Protein AF-A0A7S0QNS7-F1 (afdb_monomer_lite)

Foldseek 3Di:
DQVVLCVVLVHDDDDDDDDDPLRLLVCLLPDPLVVDQAAEDEEAPSSVVSNLNSLCPHPVNVVSNVHHYAYQYDYPHHPVQCVVQVVVVHHNHNRSSSVVVSD

Radius of gyration: 13.32 Å; chains: 1; bounding box: 30×31×33 Å

Organism: NCBI:txid233186

Secondary structure (DSSP, 8-state):
-HHHHHHHTT---------STTHHHHHHHHS-TTS-S-EEEEE-HHHHHHHHHHHHTSTTHHHHTTS-EEEEE-SS--HHHHHHHHHTT--SSHHHHHHHH--

pL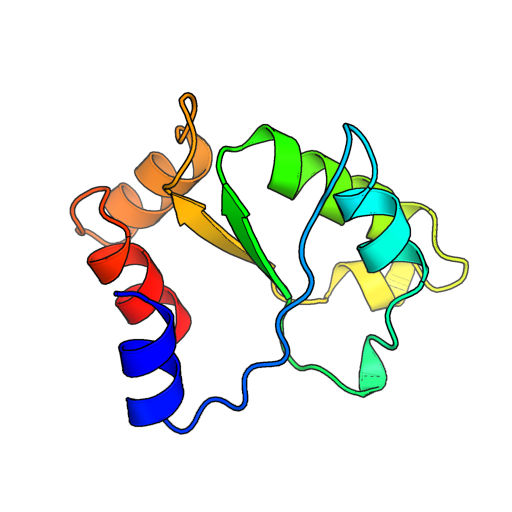DDT: mean 95.07, std 2.74, range [77.81, 98.31]

Sequence (103 aa):
DVEPVLRQAGVAVTREDTSRPGHAGELAAAADLASVSAIVTVSGDGTLVEVLNGILRRPDAAAARLMPLGIIPAGSGNGMSASLLSRAGEACSPLSAALSIVR

InterPro domains:
  IPR001206 Diacylglycerol kinase, catalytic domain [PF00781] (2-87)
  IPR001206 Diacylglycerol kinase, catalytic domain [PS50146] (1-103)
  IPR001206 Diacylglycerol kinase, catalytic domain [SM00046] (1-103)
  IPR016064 NAD kinase/diacylglycerol kinase-like domain superfamily [SSF111331] (2-98)
  IPR017438 Inorganic polyphosphate/ATP-NAD kinase, N-terminal [G3DSA:3.40.50.10330] (1-103)
  IPR050187 Lipid Phosphate Formation and Regulation [PTHR12358] (2-103)

Structure (mmCIF, N/CA/C/O backbone):
data_AF-A0A7S0QNS7-F1
#
_entry.id   AF-A0A7S0QNS7-F1
#
loop_
_atom_site.group_PDB
_atom_site.id
_atom_site.type_symbol
_atom_site.label_atom_id
_atom_site.label_alt_id
_atom_site.label_comp_id
_atom_site.label_asym_id
_atom_site.label_entity_id
_atom_site.label_seq_id
_atom_site.pdbx_PDB_ins_code
_atom_site.Cartn_x
_atom_site.Cartn_y
_atom_site.Cartn_z
_atom_site.occupancy
_atom_site.B_iso_or_equiv
_atom_site.auth_seq_id
_atom_site.auth_comp_id
_atom_site.auth_asym_id
_atom_site.auth_atom_id
_atom_site.pdbx_PDB_model_num
ATOM 1 N N . ASP A 1 1 ? -0.036 -4.233 -15.412 1.00 77.81 1 ASP A N 1
ATOM 2 C CA . ASP A 1 1 ? 0.955 -5.321 -15.233 1.00 77.81 1 ASP A CA 1
ATOM 3 C C . ASP A 1 1 ? 0.980 -5.923 -13.835 1.00 77.81 1 ASP A C 1
ATOM 5 O O . ASP A 1 1 ? 1.138 -7.127 -13.720 1.00 77.81 1 ASP A O 1
ATOM 9 N N . VAL A 1 2 ? 0.781 -5.138 -12.774 1.00 92.00 2 VAL A N 1
ATOM 10 C CA . VAL A 1 2 ? 0.857 -5.634 -11.385 1.00 92.00 2 VAL A CA 1
ATOM 11 C C . VAL A 1 2 ? -0.403 -6.380 -10.937 1.00 92.00 2 VAL A C 1
ATOM 13 O O . VAL A 1 2 ? -0.308 -7.466 -10.378 1.00 92.00 2 VAL A O 1
ATOM 16 N N . GLU A 1 3 ? -1.591 -5.831 -11.199 1.00 93.19 3 GLU A N 1
ATOM 17 C CA . GLU A 1 3 ? -2.854 -6.427 -10.736 1.00 93.19 3 GLU A CA 1
ATOM 18 C C . GLU A 1 3 ? -3.068 -7.886 -11.197 1.00 93.19 3 GLU A C 1
ATOM 20 O O . GLU A 1 3 ? -3.451 -8.704 -10.359 1.00 93.19 3 GLU A O 1
ATOM 25 N N . PRO A 1 4 ? -2.775 -8.272 -12.459 1.00 94.00 4 PRO A N 1
ATOM 26 C CA . PRO A 1 4 ? -2.857 -9.672 -12.874 1.00 94.00 4 PRO A CA 1
ATOM 27 C C . PRO A 1 4 ? -1.980 -10.614 -12.039 1.00 94.00 4 PRO A C 1
ATOM 29 O O . PRO A 1 4 ? -2.420 -11.714 -11.723 1.00 94.00 4 PRO A O 1
ATOM 32 N N . VAL A 1 5 ? -0.779 -10.178 -11.638 1.00 94.56 5 VAL A N 1
ATOM 33 C CA . VAL A 1 5 ? 0.149 -10.973 -10.812 1.00 94.56 5 VAL A CA 1
ATOM 34 C C . VAL A 1 5 ? -0.444 -11.225 -9.429 1.00 94.56 5 VAL A C 1
ATOM 36 O O . VAL A 1 5 ? -0.451 -12.361 -8.963 1.00 94.56 5 VAL A O 1
ATOM 39 N N . LEU A 1 6 ? -1.004 -10.185 -8.801 1.00 94.19 6 LEU A N 1
ATOM 40 C CA . LEU A 1 6 ? -1.664 -10.301 -7.497 1.00 94.19 6 LEU A CA 1
ATOM 41 C C . LEU A 1 6 ? -2.859 -11.261 -7.566 1.00 94.19 6 LEU A C 1
ATOM 43 O O . LEU A 1 6 ? -2.972 -12.181 -6.756 1.00 94.19 6 LEU A O 1
ATOM 47 N N . ARG A 1 7 ? -3.714 -11.102 -8.584 1.00 94.38 7 ARG A N 1
ATOM 48 C CA . ARG A 1 7 ? -4.879 -11.974 -8.784 1.00 94.38 7 ARG A CA 1
ATOM 49 C C . ARG A 1 7 ? -4.476 -13.425 -9.048 1.00 94.38 7 ARG A C 1
ATOM 51 O O . ARG A 1 7 ? -5.103 -14.332 -8.510 1.00 94.38 7 ARG A O 1
ATOM 58 N N . GLN A 1 8 ? -3.429 -13.656 -9.843 1.00 94.81 8 GLN A N 1
ATOM 59 C CA . GLN A 1 8 ? -2.918 -15.002 -10.120 1.00 94.81 8 GLN A CA 1
ATOM 60 C C . GLN A 1 8 ? -2.328 -15.666 -8.867 1.00 94.81 8 GLN A C 1
ATOM 62 O O . GLN A 1 8 ? -2.432 -16.881 -8.721 1.00 94.81 8 GLN A O 1
ATOM 67 N N . ALA A 1 9 ? -1.774 -14.878 -7.943 1.00 94.81 9 ALA A N 1
ATOM 68 C CA . ALA A 1 9 ? -1.335 -15.344 -6.630 1.00 94.81 9 ALA A CA 1
ATOM 69 C C . ALA A 1 9 ? -2.493 -15.568 -5.631 1.00 94.81 9 ALA A C 1
ATOM 71 O O . ALA A 1 9 ? -2.248 -15.903 -4.476 1.00 94.81 9 ALA A O 1
ATOM 72 N N . GLY A 1 10 ? -3.753 -15.387 -6.049 1.00 95.19 10 GLY A N 1
ATOM 73 C CA . GLY A 1 10 ? -4.925 -15.555 -5.187 1.00 95.19 10 GLY A CA 1
ATOM 74 C C . GLY A 1 10 ? -5.186 -14.379 -4.243 1.00 95.19 10 GLY A C 1
ATOM 75 O O . GLY A 1 10 ? -5.989 -14.508 -3.320 1.00 95.19 10 GLY A O 1
ATOM 76 N N . VAL A 1 11 ? -4.540 -13.229 -4.462 1.00 95.31 11 VAL A N 1
ATOM 77 C CA . VAL A 1 11 ? -4.748 -12.020 -3.658 1.00 95.31 11 VAL A CA 1
ATOM 78 C C . VAL A 1 11 ? -5.975 -11.268 -4.170 1.00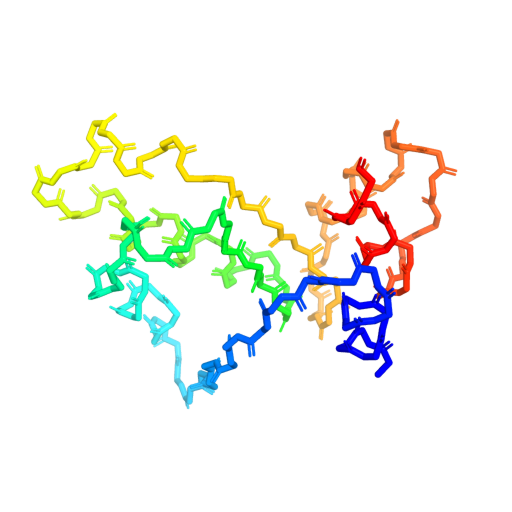 95.31 11 VAL A C 1
ATOM 80 O O . VAL A 1 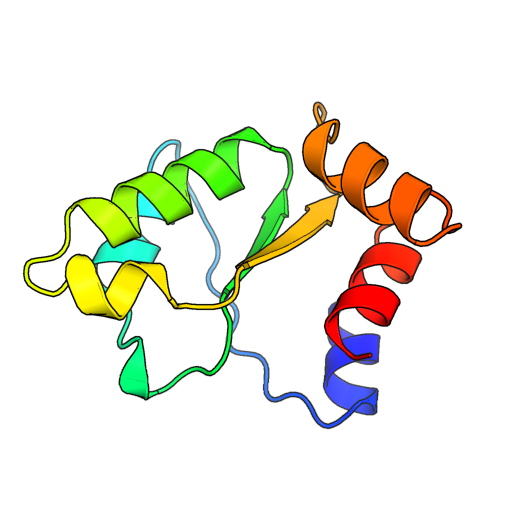11 ? -6.040 -10.868 -5.336 1.00 95.31 11 VAL A O 1
ATOM 83 N N . ALA A 1 12 ? -6.952 -11.049 -3.288 1.00 95.06 12 ALA A N 1
ATOM 84 C CA . ALA A 1 12 ? -8.078 -10.163 -3.562 1.00 95.06 12 ALA A CA 1
ATOM 85 C C . ALA A 1 12 ? -7.603 -8.703 -3.553 1.00 95.06 12 ALA A C 1
ATOM 87 O O . ALA A 1 12 ? -6.948 -8.263 -2.610 1.00 95.06 12 ALA A O 1
ATOM 88 N N . VAL A 1 13 ? -7.929 -7.953 -4.608 1.00 94.50 13 VAL A N 1
ATOM 89 C CA . VAL A 1 13 ? -7.478 -6.567 -4.784 1.00 94.50 13 VAL A CA 1
ATOM 90 C C . VAL A 1 13 ? -8.680 -5.633 -4.784 1.00 94.50 13 VAL A C 1
ATOM 92 O O . VAL A 1 13 ? -9.545 -5.734 -5.653 1.00 94.50 13 VAL A O 1
ATOM 95 N N . THR A 1 14 ? -8.680 -4.685 -3.850 1.00 95.12 14 THR A N 1
ATOM 96 C CA . THR A 1 14 ? -9.534 -3.493 -3.887 1.00 95.12 14 THR A CA 1
ATOM 97 C C . THR A 1 14 ? -8.669 -2.319 -4.319 1.00 95.12 14 THR A C 1
ATOM 99 O O . THR A 1 14 ? -7.636 -2.052 -3.706 1.00 95.12 14 THR A O 1
ATOM 102 N N . ARG A 1 15 ? -9.056 -1.646 -5.404 1.00 94.88 15 ARG A N 1
ATOM 103 C CA . ARG A 1 15 ? -8.305 -0.517 -5.958 1.00 94.88 15 ARG A CA 1
ATOM 104 C C . ARG A 1 15 ? -8.944 0.798 -5.530 1.00 94.88 15 ARG A C 1
ATOM 106 O O . ARG A 1 15 ? -10.119 1.012 -5.797 1.00 94.88 15 ARG A O 1
ATOM 113 N N . GLU A 1 16 ? -8.124 1.683 -4.977 1.00 96.38 16 GLU A N 1
ATOM 114 C CA . GLU A 1 16 ? -8.485 3.059 -4.642 1.00 96.38 16 GLU A CA 1
ATOM 115 C C . GLU A 1 16 ? -7.591 4.021 -5.428 1.00 96.38 16 GLU A C 1
ATOM 117 O O . GLU A 1 16 ? -6.361 3.960 -5.334 1.00 96.38 16 GLU A O 1
ATOM 122 N N . ASP A 1 17 ? -8.198 4.902 -6.223 1.00 96.50 17 ASP A N 1
ATOM 123 C CA . ASP A 1 17 ? -7.465 5.877 -7.027 1.00 96.50 17 ASP A CA 1
ATOM 124 C C . ASP A 1 17 ? -7.295 7.201 -6.271 1.00 96.50 17 ASP A C 1
ATOM 126 O O . ASP A 1 17 ? -8.236 7.781 -5.723 1.00 96.50 17 ASP A O 1
ATOM 130 N N . THR A 1 18 ? -6.069 7.723 -6.277 1.00 96.88 18 THR A N 1
ATOM 131 C CA . THR A 1 18 ? -5.762 9.033 -5.694 1.00 96.88 18 THR A CA 1
ATOM 132 C C . THR A 1 18 ? -5.937 10.135 -6.740 1.00 96.88 18 THR A C 1
ATOM 134 O O . THR A 1 18 ? -5.676 9.927 -7.921 1.00 96.88 18 THR A O 1
ATOM 137 N N . SER A 1 19 ? -6.398 11.319 -6.329 1.00 96.06 19 SER A N 1
ATOM 138 C CA . SER A 1 19 ? -6.786 12.401 -7.252 1.00 96.06 19 SER A CA 1
ATOM 139 C C . SER A 1 19 ? -6.072 13.722 -6.971 1.00 96.06 19 SER A C 1
ATOM 141 O O . SER A 1 19 ? -6.084 14.626 -7.803 1.00 96.06 19 SER A O 1
ATOM 143 N N . ARG A 1 20 ? -5.447 13.848 -5.796 1.00 96.75 20 ARG A N 1
ATOM 144 C CA . ARG A 1 20 ? -4.739 15.046 -5.343 1.00 96.75 20 ARG A CA 1
ATOM 145 C C . ARG A 1 20 ? -3.695 14.693 -4.277 1.00 96.75 20 ARG A C 1
ATOM 147 O O . ARG A 1 20 ? -3.830 13.645 -3.639 1.00 96.75 20 ARG A O 1
ATOM 154 N N . PRO A 1 21 ? -2.704 15.570 -4.036 1.00 95.62 21 PRO A N 1
ATOM 155 C CA . PRO A 1 21 ? -1.776 15.420 -2.918 1.00 95.62 21 PRO A CA 1
ATOM 156 C C . PRO A 1 21 ? -2.512 15.249 -1.583 1.00 95.62 21 PRO A C 1
ATOM 158 O O . PRO A 1 21 ? -3.525 15.912 -1.334 1.00 95.62 21 PRO A O 1
ATOM 161 N N . GLY A 1 22 ? -2.014 14.347 -0.738 1.00 96.69 22 GLY A N 1
ATOM 162 C CA . GLY A 1 22 ? -2.605 14.014 0.560 1.00 96.69 22 GLY A CA 1
ATOM 163 C C . GLY A 1 22 ? -3.789 13.041 0.514 1.00 96.69 22 GLY A C 1
ATOM 164 O O . GLY A 1 22 ? -4.147 12.501 1.562 1.00 96.69 22 GLY A O 1
ATOM 165 N N . HIS A 1 23 ? -4.379 12.766 -0.659 1.00 98.19 23 HIS A N 1
ATOM 166 C CA . HIS A 1 23 ? -5.551 11.884 -0.757 1.00 98.19 23 HIS A CA 1
ATOM 167 C C . HIS A 1 23 ? -5.230 10.449 -0.310 1.00 98.19 23 HIS A C 1
ATOM 169 O O . HIS A 1 23 ? -6.063 9.806 0.321 1.00 98.19 23 HIS A O 1
ATOM 175 N N . ALA A 1 24 ? -4.006 9.961 -0.547 1.00 98.06 24 ALA A N 1
ATOM 176 C CA . ALA A 1 24 ? -3.609 8.621 -0.113 1.00 98.06 24 ALA A CA 1
ATOM 177 C C . ALA A 1 24 ? -3.637 8.477 1.418 1.00 98.06 24 ALA A C 1
ATOM 179 O O . ALA A 1 24 ? -4.066 7.454 1.949 1.00 98.06 24 ALA A O 1
ATOM 180 N N . GLY A 1 25 ? -3.215 9.524 2.133 1.00 98.00 25 GLY A N 1
ATOM 181 C CA . GLY A 1 25 ? -3.263 9.558 3.592 1.00 98.00 25 GLY A CA 1
ATOM 182 C C . GLY A 1 25 ? -4.687 9.636 4.137 1.00 98.00 25 GLY A C 1
ATOM 183 O O . GLY A 1 25 ? -4.982 9.012 5.153 1.00 98.00 25 GLY A O 1
ATOM 184 N N . GLU A 1 26 ? -5.582 10.357 3.461 1.00 98.31 26 GLU A N 1
ATOM 185 C CA . GLU A 1 26 ? -7.005 10.414 3.824 1.00 98.31 26 GLU A CA 1
ATOM 186 C C . GLU A 1 26 ? -7.684 9.048 3.661 1.00 98.31 26 GLU A C 1
ATOM 188 O O . GLU A 1 26 ? -8.360 8.590 4.582 1.00 98.31 26 GLU A O 1
ATOM 193 N N . LEU A 1 27 ? -7.429 8.360 2.542 1.00 97.75 27 LEU A N 1
ATOM 194 C CA . LEU A 1 27 ? -7.915 6.998 2.305 1.00 97.75 27 LEU A CA 1
ATOM 195 C C . LEU A 1 27 ? -7.393 6.029 3.372 1.00 97.75 27 LEU A C 1
ATOM 197 O O . LEU A 1 27 ? -8.169 5.288 3.966 1.00 97.75 27 LEU A O 1
ATOM 201 N N . ALA A 1 28 ? -6.094 6.076 3.682 1.00 97.19 28 ALA A N 1
ATOM 202 C CA . ALA A 1 28 ? -5.492 5.213 4.699 1.00 97.19 28 ALA A CA 1
ATOM 203 C C . ALA A 1 28 ? -6.016 5.497 6.119 1.00 97.19 28 ALA A C 1
ATOM 205 O O . ALA A 1 28 ? -6.191 4.575 6.917 1.00 97.19 28 ALA A O 1
ATOM 206 N N . ALA A 1 29 ? -6.298 6.763 6.440 1.00 97.25 29 ALA A N 1
ATOM 207 C CA . ALA A 1 29 ? -6.906 7.141 7.711 1.00 97.25 29 ALA A CA 1
ATOM 208 C C . ALA A 1 29 ? -8.348 6.619 7.834 1.00 97.25 29 ALA A C 1
ATOM 210 O O . ALA A 1 29 ? -8.737 6.192 8.920 1.00 97.25 29 ALA A O 1
ATOM 211 N N . ALA A 1 30 ? -9.112 6.613 6.738 1.00 96.00 30 ALA A N 1
ATOM 212 C CA . ALA A 1 30 ? -10.506 6.167 6.702 1.00 96.00 30 ALA A CA 1
ATOM 213 C C . ALA A 1 30 ? -10.687 4.653 6.477 1.00 96.00 30 ALA A C 1
ATOM 215 O O . ALA A 1 30 ? -11.775 4.134 6.718 1.00 96.00 30 ALA A O 1
ATOM 216 N N . ALA A 1 31 ? -9.648 3.943 6.029 1.00 94.75 31 ALA A N 1
ATOM 217 C CA . ALA A 1 31 ? -9.732 2.532 5.661 1.00 94.75 31 ALA A CA 1
ATOM 218 C C . ALA A 1 31 ? -10.144 1.626 6.833 1.00 94.75 31 ALA A C 1
ATOM 220 O O . ALA A 1 31 ? -9.678 1.783 7.965 1.00 94.75 31 ALA A O 1
ATOM 221 N N . ASP A 1 32 ? -10.961 0.612 6.556 1.00 94.75 32 ASP A N 1
ATOM 222 C CA . ASP A 1 32 ? -11.190 -0.473 7.506 1.00 94.75 32 ASP A CA 1
ATOM 223 C C . ASP A 1 32 ? -10.014 -1.458 7.464 1.00 94.75 32 ASP A C 1
ATOM 225 O O . ASP A 1 32 ? -9.997 -2.418 6.692 1.00 94.75 32 ASP A O 1
ATOM 229 N N . LEU A 1 33 ? -9.011 -1.207 8.307 1.00 94.38 33 LEU A N 1
ATOM 230 C CA . LEU A 1 33 ? -7.801 -2.026 8.394 1.00 94.38 33 LEU A CA 1
ATOM 231 C C . LEU A 1 33 ? -8.065 -3.458 8.882 1.00 94.38 33 LEU A C 1
ATOM 233 O O . LEU A 1 33 ? -7.203 -4.308 8.700 1.00 94.38 33 LEU A O 1
ATOM 237 N N . ALA A 1 34 ? -9.228 -3.749 9.477 1.00 92.88 34 ALA A N 1
ATOM 238 C CA . ALA A 1 34 ? -9.586 -5.117 9.854 1.00 92.88 34 ALA A CA 1
ATOM 239 C C . ALA A 1 34 ? -10.038 -5.953 8.643 1.00 92.88 34 ALA A C 1
ATOM 241 O O . ALA A 1 34 ? -9.971 -7.181 8.683 1.00 92.88 34 ALA A O 1
ATOM 242 N N . SER A 1 35 ? -10.480 -5.295 7.566 1.00 93.81 35 SER A N 1
ATOM 243 C CA . SER A 1 35 ? -10.961 -5.944 6.340 1.00 93.81 35 SER A CA 1
ATOM 244 C C . SER A 1 35 ? -9.852 -6.293 5.340 1.00 93.81 35 SER A C 1
ATOM 246 O O . SER A 1 35 ? -10.103 -7.005 4.367 1.00 93.81 35 SER A O 1
ATOM 248 N N . VAL A 1 36 ? -8.625 -5.813 5.567 1.00 95.06 36 VAL A N 1
ATOM 249 C CA . VAL A 1 36 ? -7.485 -5.991 4.658 1.00 95.06 36 VAL A CA 1
ATOM 250 C C . VAL A 1 36 ? -6.263 -6.523 5.396 1.00 95.06 36 VAL A C 1
ATOM 252 O O . VAL A 1 36 ? -6.058 -6.253 6.574 1.00 95.06 36 VAL A O 1
ATOM 255 N N . SER A 1 37 ? -5.421 -7.277 4.693 1.00 95.38 37 SER A N 1
ATOM 256 C CA . SER A 1 37 ? -4.185 -7.836 5.264 1.00 95.38 37 SER A CA 1
ATOM 257 C C . SER A 1 37 ? -2.939 -7.004 4.961 1.00 95.38 37 SER A C 1
ATOM 259 O O . SER A 1 37 ? -1.908 -7.215 5.590 1.00 95.38 37 SER A O 1
ATOM 261 N N . ALA A 1 38 ? -3.013 -6.097 3.986 1.00 96.19 38 ALA A N 1
ATOM 262 C CA . ALA A 1 38 ? -1.923 -5.214 3.593 1.00 96.19 38 ALA A CA 1
ATOM 263 C C . ALA A 1 38 ? -2.463 -4.007 2.814 1.00 96.19 38 ALA A C 1
ATOM 265 O O . ALA A 1 38 ? -3.520 -4.086 2.184 1.00 96.19 38 ALA A O 1
ATOM 266 N N . ILE A 1 39 ? -1.693 -2.918 2.794 1.00 97.31 39 ILE A N 1
ATOM 267 C CA . ILE A 1 39 ? -1.907 -1.783 1.889 1.00 97.31 39 ILE A CA 1
ATOM 268 C C . ILE A 1 39 ? -0.733 -1.712 0.920 1.00 97.31 39 ILE A C 1
ATOM 270 O O . ILE A 1 39 ? 0.424 -1.655 1.333 1.00 97.31 39 ILE A O 1
ATOM 274 N N . VAL A 1 40 ? -1.021 -1.676 -0.379 1.00 97.06 40 VAL A N 1
ATOM 275 C CA . VAL A 1 40 ? -0.002 -1.556 -1.426 1.00 97.06 40 VAL A CA 1
ATOM 276 C C . VAL A 1 40 ? -0.154 -0.220 -2.136 1.00 97.06 40 VAL A C 1
ATOM 278 O O . VAL A 1 40 ? -1.225 0.116 -2.632 1.00 97.06 40 VAL A O 1
ATOM 281 N N . THR A 1 41 ? 0.935 0.537 -2.206 1.00 97.06 41 THR A N 1
ATOM 282 C CA . THR A 1 41 ? 1.003 1.798 -2.952 1.00 97.06 41 THR A CA 1
ATOM 283 C C . THR A 1 41 ? 1.608 1.571 -4.333 1.00 97.06 41 THR A C 1
ATOM 285 O O . THR A 1 41 ? 2.576 0.827 -4.473 1.00 97.06 41 THR A O 1
ATOM 288 N N . VAL A 1 42 ? 1.045 2.210 -5.361 1.00 96.31 42 VAL A N 1
ATOM 289 C CA . VAL A 1 42 ? 1.547 2.167 -6.744 1.00 96.31 42 VAL A CA 1
ATOM 290 C C . VAL A 1 42 ? 1.852 3.594 -7.185 1.00 96.31 42 VAL A C 1
ATOM 292 O O . VAL A 1 42 ? 0.986 4.287 -7.707 1.00 96.31 42 VAL A O 1
ATOM 295 N N . SER A 1 43 ? 3.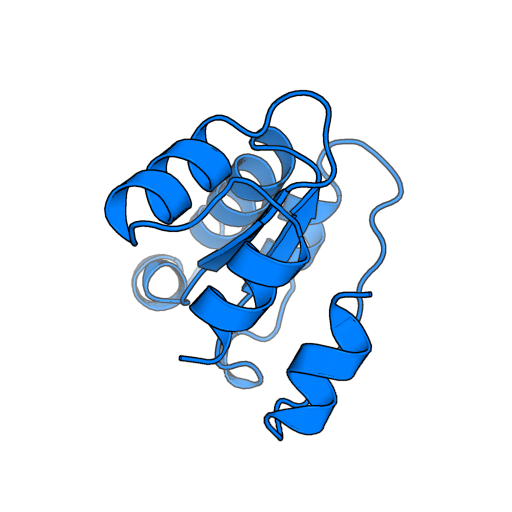055 4.074 -6.867 1.00 94.75 43 SER A N 1
ATOM 296 C CA . SER A 1 43 ? 3.473 5.471 -7.064 1.00 94.75 43 SER A CA 1
ATOM 297 C C . SER A 1 43 ? 4.977 5.603 -6.766 1.00 94.75 43 SER A C 1
ATOM 299 O O . SER A 1 43 ? 5.724 4.636 -6.909 1.00 94.75 43 SER A O 1
ATOM 301 N N . GLY A 1 44 ? 5.435 6.791 -6.370 1.00 94.12 44 GLY A N 1
ATOM 302 C CA . GLY A 1 44 ? 6.734 7.011 -5.738 1.00 94.12 44 GLY A CA 1
ATOM 303 C C . GLY A 1 44 ? 6.665 7.025 -4.207 1.00 94.12 44 GLY A C 1
ATOM 304 O O . GLY A 1 44 ? 5.599 6.893 -3.601 1.00 94.12 44 GLY A O 1
ATOM 305 N N . ASP A 1 45 ? 7.818 7.260 -3.583 1.00 94.38 45 ASP A N 1
ATOM 306 C CA . ASP A 1 45 ? 8.021 7.189 -2.129 1.00 94.38 45 ASP A CA 1
ATOM 307 C C . ASP A 1 45 ? 7.077 8.118 -1.335 1.00 94.38 45 ASP A C 1
ATOM 309 O O . ASP A 1 45 ? 6.630 7.781 -0.239 1.00 94.38 45 ASP A O 1
ATOM 313 N N . GLY A 1 46 ? 6.722 9.280 -1.899 1.00 95.31 46 GLY A N 1
ATOM 314 C CA . GLY A 1 46 ? 5.852 10.262 -1.243 1.00 95.31 46 GLY A CA 1
ATOM 315 C C . GLY A 1 46 ? 4.461 9.719 -0.905 1.00 95.31 46 GLY A C 1
ATOM 316 O O . GLY A 1 46 ? 3.946 9.983 0.179 1.00 95.31 46 GLY A O 1
ATOM 317 N N . THR A 1 47 ? 3.876 8.896 -1.777 1.00 96.62 47 THR A N 1
ATOM 318 C CA . THR A 1 47 ? 2.551 8.305 -1.537 1.00 96.62 47 THR A CA 1
ATOM 319 C C . THR A 1 47 ? 2.579 7.312 -0.376 1.00 96.62 47 THR A C 1
ATOM 321 O O . THR A 1 47 ? 1.650 7.287 0.428 1.00 96.62 47 THR A O 1
ATOM 324 N N . LEU A 1 48 ? 3.658 6.536 -0.230 1.00 96.06 48 LEU A N 1
ATOM 325 C CA . LEU A 1 48 ? 3.832 5.648 0.923 1.00 96.06 48 LEU A CA 1
ATOM 326 C C . LEU A 1 48 ? 3.913 6.445 2.233 1.00 96.06 48 LEU A C 1
ATOM 328 O O . LEU A 1 48 ? 3.308 6.058 3.232 1.00 96.06 48 LEU A O 1
ATOM 332 N N . VAL A 1 49 ? 4.612 7.584 2.220 1.00 96.50 49 VAL A N 1
ATOM 333 C CA . VAL A 1 49 ? 4.693 8.488 3.378 1.00 96.50 49 VAL A CA 1
ATOM 334 C C . VAL A 1 49 ? 3.325 9.086 3.719 1.00 96.50 49 VAL A C 1
ATOM 336 O O . VAL A 1 49 ? 2.979 9.179 4.897 1.00 96.50 49 VAL A O 1
ATOM 339 N N . GLU A 1 50 ? 2.519 9.460 2.722 1.00 98.06 50 GLU A N 1
ATOM 340 C CA . GLU A 1 50 ? 1.141 9.914 2.947 1.00 98.06 50 GLU A CA 1
ATOM 341 C C . GLU A 1 50 ? 0.289 8.834 3.624 1.00 98.06 50 GLU A C 1
ATOM 343 O O . GLU A 1 50 ? -0.351 9.123 4.636 1.00 98.06 50 GLU A O 1
ATOM 348 N N . VAL A 1 51 ? 0.328 7.594 3.118 1.00 98.00 51 VAL A N 1
ATOM 349 C CA . VAL A 1 51 ? -0.383 6.444 3.707 1.00 98.00 51 VAL A CA 1
ATOM 350 C C . VAL A 1 51 ? 0.054 6.212 5.152 1.00 98.00 51 VAL A C 1
ATOM 352 O O . VAL A 1 51 ? -0.795 6.123 6.038 1.00 98.00 51 VAL A O 1
ATOM 355 N N . LEU A 1 52 ? 1.364 6.174 5.413 1.00 97.00 52 LEU A N 1
ATOM 356 C CA . LEU A 1 52 ? 1.905 5.979 6.759 1.00 97.00 52 LEU A CA 1
ATOM 357 C C . LEU A 1 52 ? 1.422 7.074 7.719 1.00 97.00 52 LEU A C 1
ATOM 359 O O . LEU A 1 52 ? 0.956 6.778 8.818 1.00 97.00 52 LEU A O 1
ATOM 363 N N . ASN A 1 53 ? 1.482 8.338 7.296 1.00 97.62 53 ASN A N 1
ATOM 364 C CA . ASN A 1 53 ? 0.984 9.455 8.095 1.00 97.62 53 ASN A CA 1
ATOM 365 C C . ASN A 1 53 ? -0.531 9.376 8.324 1.00 97.62 53 ASN A C 1
ATOM 367 O O . ASN A 1 53 ? -0.997 9.737 9.403 1.00 97.62 53 ASN A O 1
ATOM 371 N N . GLY A 1 54 ? -1.297 8.899 7.340 1.00 97.69 54 GLY A N 1
ATOM 372 C CA . GLY A 1 54 ? -2.727 8.621 7.479 1.00 97.69 54 GLY A CA 1
ATOM 373 C C . GLY A 1 54 ? -3.008 7.584 8.564 1.00 97.69 54 GLY A C 1
ATOM 374 O O . GLY A 1 54 ? -3.779 7.851 9.483 1.00 97.69 54 GLY A O 1
ATOM 375 N N . ILE A 1 55 ? -2.305 6.448 8.515 1.00 97.62 55 ILE A N 1
ATOM 376 C CA . ILE A 1 55 ? -2.394 5.366 9.508 1.00 97.62 55 ILE A CA 1
ATOM 377 C C . ILE A 1 55 ? -2.051 5.873 10.915 1.00 97.62 55 ILE A C 1
ATOM 379 O O . ILE A 1 55 ? -2.778 5.602 11.869 1.00 97.62 55 ILE A O 1
ATOM 383 N N . LEU A 1 56 ? -0.968 6.641 11.053 1.00 96.81 56 LEU A N 1
ATOM 384 C CA . LEU A 1 56 ? -0.494 7.139 12.349 1.00 96.81 56 LEU A CA 1
ATOM 385 C C . LEU A 1 56 ? -1.384 8.230 12.965 1.00 96.81 56 LEU A C 1
ATOM 387 O O . LEU A 1 56 ? -1.256 8.511 14.155 1.00 96.81 56 LEU A O 1
ATOM 391 N N . ARG A 1 57 ? -2.288 8.839 12.189 1.00 95.94 57 ARG A N 1
ATOM 392 C CA . ARG A 1 57 ? -3.277 9.812 12.690 1.00 95.94 57 ARG A CA 1
ATOM 393 C C . ARG A 1 57 ? -4.547 9.159 13.227 1.00 95.94 57 ARG A C 1
ATOM 395 O O . ARG A 1 57 ? -5.385 9.859 13.795 1.00 95.94 57 ARG A O 1
ATOM 402 N N . ARG A 1 58 ? -4.720 7.851 13.034 1.00 96.50 58 ARG A N 1
ATOM 403 C CA . ARG A 1 58 ? -5.924 7.148 13.473 1.00 96.50 58 ARG A CA 1
ATOM 404 C C . ARG A 1 58 ? -5.975 7.009 15.001 1.00 96.50 58 ARG A C 1
ATOM 406 O O . ARG A 1 58 ? -4.927 6.885 15.636 1.00 96.50 58 ARG A O 1
ATOM 413 N N . PRO A 1 59 ? -7.173 6.941 15.607 1.00 95.06 59 PRO A N 1
ATOM 414 C CA . PRO A 1 59 ? -7.313 6.688 17.045 1.00 95.06 59 PRO A CA 1
ATOM 415 C C . PRO A 1 59 ? -6.686 5.359 17.500 1.00 95.06 59 PRO A C 1
ATOM 417 O O . PRO A 1 59 ? -6.190 5.253 18.618 1.00 95.06 59 PRO A O 1
ATOM 420 N N . ASP A 1 60 ? -6.677 4.353 16.623 1.00 95.31 60 ASP A N 1
ATOM 421 C CA . ASP A 1 60 ? -6.122 3.013 16.832 1.00 95.31 60 ASP A CA 1
ATOM 422 C C . ASP A 1 60 ? -4.672 2.869 16.321 1.00 95.31 60 ASP A C 1
ATOM 424 O O . ASP A 1 60 ? -4.205 1.749 16.100 1.00 95.31 60 ASP A O 1
ATOM 428 N N . ALA A 1 61 ? -3.926 3.976 16.165 1.00 93.62 61 ALA A N 1
ATOM 429 C CA . ALA A 1 61 ? -2.578 4.012 15.577 1.00 93.62 61 ALA A CA 1
ATOM 430 C C . ALA A 1 61 ? -1.608 2.948 16.130 1.00 93.62 61 ALA A C 1
ATOM 432 O O . ALA A 1 61 ? -0.788 2.401 15.390 1.00 93.62 61 ALA A O 1
ATOM 433 N N . ALA A 1 62 ? -1.702 2.620 17.423 1.00 94.06 62 ALA A N 1
ATOM 434 C CA . ALA A 1 62 ? -0.850 1.618 18.061 1.00 94.06 62 ALA A CA 1
ATOM 435 C C . ALA A 1 62 ? -1.000 0.210 17.456 1.00 94.06 62 ALA A C 1
ATOM 437 O O . ALA A 1 62 ? -0.000 -0.508 17.379 1.00 94.06 62 ALA A O 1
ATOM 438 N N . ALA A 1 63 ? -2.213 -0.155 17.029 1.00 93.69 63 ALA A N 1
ATOM 439 C CA . ALA A 1 63 ? -2.505 -1.393 16.309 1.00 93.69 63 ALA A CA 1
ATOM 440 C C . ALA A 1 63 ? -2.356 -1.193 14.794 1.00 93.69 63 ALA A C 1
ATOM 442 O O . ALA A 1 63 ? -1.709 -1.995 14.126 1.00 93.69 63 ALA A O 1
ATOM 443 N N . ALA A 1 64 ? -2.872 -0.079 14.268 1.00 95.00 64 ALA A N 1
ATOM 444 C CA . ALA A 1 64 ? -2.877 0.233 12.841 1.00 95.00 64 ALA A CA 1
ATOM 445 C C . ALA A 1 64 ? -1.466 0.287 12.223 1.00 95.00 64 ALA A C 1
ATOM 447 O O . ALA A 1 64 ? -1.274 -0.136 11.086 1.00 95.00 64 ALA A O 1
ATOM 448 N N . ARG A 1 65 ? -0.447 0.725 12.980 1.00 93.62 65 ARG A N 1
ATOM 449 C CA . ARG A 1 65 ? 0.964 0.747 12.536 1.00 93.62 65 ARG A CA 1
ATOM 450 C C . ARG A 1 65 ? 1.554 -0.632 12.211 1.00 93.62 65 ARG A C 1
ATOM 452 O O . ARG A 1 65 ? 2.656 -0.694 11.678 1.00 93.62 65 ARG A O 1
ATOM 459 N N . LEU A 1 66 ? 0.886 -1.716 12.609 1.00 95.06 66 LEU A N 1
ATOM 460 C CA . LEU A 1 66 ? 1.299 -3.084 12.290 1.00 95.06 66 LEU A CA 1
ATOM 461 C C . LEU A 1 66 ? 0.804 -3.532 10.909 1.00 95.06 66 LEU A C 1
ATOM 463 O O . LEU A 1 66 ? 1.212 -4.597 10.459 1.00 95.06 66 LEU A O 1
ATOM 467 N N . MET A 1 67 ? -0.050 -2.738 10.249 1.00 97.00 67 MET A N 1
ATOM 468 C CA . MET A 1 67 ? -0.525 -3.000 8.893 1.00 97.00 67 MET A CA 1
ATOM 469 C C . MET A 1 67 ? 0.668 -3.138 7.933 1.00 97.00 67 MET A C 1
ATOM 471 O O . MET A 1 67 ? 1.427 -2.176 7.774 1.00 97.00 67 MET A O 1
ATOM 475 N N . PRO A 1 68 ? 0.851 -4.300 7.281 1.00 96.44 68 PRO A N 1
ATOM 476 C CA . PRO A 1 68 ? 1.883 -4.475 6.271 1.00 96.44 68 PRO A CA 1
ATOM 477 C C . PRO A 1 68 ? 1.710 -3.485 5.117 1.00 96.44 68 PRO A C 1
ATOM 479 O O . PRO A 1 68 ? 0.612 -3.322 4.579 1.00 96.44 68 PRO A O 1
ATOM 482 N N . LEU A 1 69 ? 2.808 -2.837 4.725 1.00 96.44 69 LEU A N 1
ATOM 483 C CA . LEU A 1 69 ? 2.836 -1.887 3.616 1.00 96.44 69 LEU A CA 1
ATOM 484 C C . LEU A 1 69 ? 3.707 -2.415 2.476 1.00 96.44 69 LEU A C 1
ATOM 486 O O . LEU A 1 69 ? 4.848 -2.821 2.693 1.00 96.44 69 LEU A O 1
ATOM 490 N N . GLY A 1 70 ? 3.175 -2.361 1.258 1.00 95.75 70 GLY A N 1
ATOM 491 C CA . GLY A 1 70 ? 3.886 -2.660 0.018 1.00 95.75 70 GLY A CA 1
ATOM 492 C C . GLY A 1 70 ? 4.063 -1.415 -0.850 1.00 95.75 70 GLY A C 1
ATOM 493 O O . GLY A 1 70 ? 3.230 -0.503 -0.843 1.00 95.75 70 GLY A O 1
ATOM 494 N N . ILE A 1 71 ? 5.140 -1.383 -1.633 1.00 96.31 71 ILE A N 1
ATOM 495 C CA . ILE A 1 71 ? 5.407 -0.308 -2.594 1.00 96.31 71 ILE A CA 1
ATOM 496 C C . ILE A 1 71 ? 5.776 -0.884 -3.960 1.00 9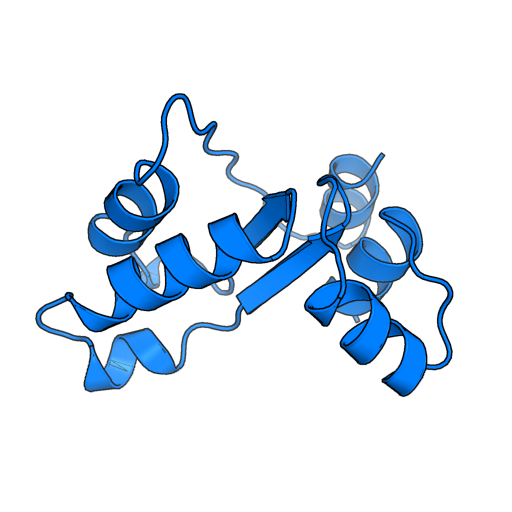6.31 71 ILE A C 1
ATOM 498 O O . ILE A 1 71 ? 6.769 -1.595 -4.119 1.00 96.31 71 ILE A O 1
ATOM 502 N N . ILE A 1 72 ? 4.968 -0.541 -4.956 1.00 97.06 72 ILE A N 1
ATOM 503 C CA . ILE A 1 72 ? 5.203 -0.803 -6.370 1.00 97.06 72 ILE A CA 1
ATOM 504 C C . ILE A 1 72 ? 5.754 0.489 -6.990 1.00 97.06 72 ILE A C 1
ATOM 506 O O . ILE A 1 72 ? 5.073 1.518 -6.932 1.00 97.06 72 ILE A O 1
ATOM 510 N N . PRO A 1 73 ? 6.952 0.460 -7.599 1.00 96.62 73 PRO A N 1
ATOM 511 C CA . PRO A 1 73 ? 7.576 1.650 -8.157 1.00 96.62 73 PRO A CA 1
ATOM 512 C C . PRO A 1 73 ? 6.834 2.087 -9.424 1.00 96.62 73 PRO A C 1
ATOM 514 O O . PRO A 1 73 ? 6.847 1.386 -10.433 1.00 96.62 73 PRO A O 1
ATOM 517 N N . ALA A 1 74 ? 6.190 3.248 -9.376 1.00 95.12 74 ALA A N 1
ATOM 518 C CA . ALA A 1 74 ? 5.510 3.864 -10.520 1.00 95.12 74 ALA A CA 1
ATOM 519 C C . ALA A 1 74 ? 5.666 5.399 -10.560 1.00 95.12 74 ALA A C 1
ATOM 521 O O . ALA A 1 74 ? 5.074 6.055 -11.415 1.00 95.12 74 ALA A O 1
ATOM 522 N N . GLY A 1 75 ? 6.445 5.980 -9.639 1.00 89.56 75 GLY A N 1
ATOM 523 C CA . GLY A 1 75 ? 6.707 7.418 -9.572 1.00 89.56 75 GLY A CA 1
ATOM 524 C C . GLY A 1 75 ? 8.082 7.818 -10.109 1.00 89.56 75 GLY A C 1
ATOM 525 O O . GLY A 1 75 ? 8.850 6.992 -10.602 1.00 89.56 75 GLY A O 1
ATOM 526 N N . SER A 1 76 ? 8.410 9.105 -9.973 1.00 87.56 76 SER A N 1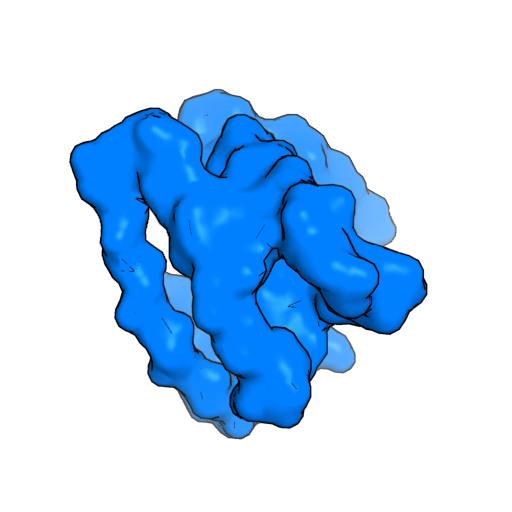
ATOM 527 C CA . SER A 1 76 ? 9.729 9.662 -10.314 1.00 87.56 76 SER A CA 1
ATOM 528 C C . SER A 1 76 ? 10.798 9.392 -9.248 1.00 87.56 76 SER A C 1
ATOM 530 O O . SER A 1 76 ? 11.982 9.330 -9.570 1.00 87.56 76 SER A O 1
ATOM 532 N N . GLY A 1 77 ? 10.390 9.214 -7.987 1.00 87.81 77 GLY A N 1
ATOM 533 C CA . GLY A 1 77 ? 11.251 8.833 -6.868 1.00 87.81 77 GLY A CA 1
ATOM 534 C C . GLY A 1 77 ? 10.824 7.484 -6.305 1.00 87.81 77 GLY A C 1
ATOM 535 O O . GLY A 1 77 ? 9.772 7.397 -5.681 1.00 87.81 77 GLY A O 1
ATOM 536 N N . ASN A 1 78 ? 11.628 6.448 -6.549 1.00 93.12 78 ASN A N 1
ATOM 537 C CA . ASN A 1 78 ? 11.376 5.069 -6.113 1.00 93.12 78 ASN A CA 1
ATOM 538 C C . ASN A 1 78 ? 12.523 4.555 -5.229 1.00 93.12 78 ASN A C 1
ATOM 540 O O . ASN A 1 78 ? 12.896 3.384 -5.308 1.00 93.12 78 ASN A O 1
ATOM 544 N N . GLY A 1 79 ? 13.149 5.438 -4.447 1.00 95.50 79 GLY A N 1
ATOM 545 C CA . GLY A 1 79 ? 14.333 5.113 -3.657 1.00 95.50 79 GLY A CA 1
ATOM 546 C C . GLY A 1 79 ? 14.043 4.054 -2.596 1.00 95.50 79 GLY A C 1
ATOM 547 O O . GLY A 1 79 ? 14.860 3.150 -2.399 1.00 95.50 79 GLY A O 1
ATOM 548 N N . MET A 1 80 ? 12.861 4.100 -1.967 1.00 94.75 80 MET A N 1
ATOM 549 C CA . MET A 1 80 ? 12.457 3.075 -1.000 1.00 94.75 80 MET A CA 1
ATOM 550 C C . MET A 1 80 ? 12.220 1.734 -1.691 1.00 94.75 80 MET A C 1
ATOM 552 O O . MET A 1 80 ? 12.781 0.725 -1.269 1.00 94.75 80 MET A O 1
ATOM 556 N N . SER A 1 81 ? 11.450 1.723 -2.784 1.00 95.62 81 SER A N 1
ATOM 557 C CA . SER A 1 81 ? 11.182 0.494 -3.543 1.00 95.62 81 SER A CA 1
ATOM 558 C C . SER A 1 81 ? 12.472 -0.136 -4.082 1.00 95.62 81 SER A C 1
ATOM 560 O O . SER A 1 81 ? 12.712 -1.324 -3.875 1.00 95.62 81 SER A O 1
ATOM 562 N N . ALA A 1 82 ? 13.364 0.670 -4.668 1.00 96.12 82 ALA A N 1
ATOM 563 C CA . ALA A 1 82 ? 14.663 0.217 -5.157 1.00 96.12 82 ALA A CA 1
ATOM 564 C C . ALA A 1 82 ? 15.529 -0.373 -4.036 1.00 96.12 82 ALA A C 1
ATOM 566 O O . ALA A 1 82 ? 16.159 -1.409 -4.231 1.00 96.12 82 ALA A O 1
ATOM 567 N N . SER A 1 83 ? 15.534 0.250 -2.853 1.00 96.69 83 SER A N 1
ATOM 568 C CA . SER A 1 83 ? 16.290 -0.246 -1.698 1.00 96.69 83 SER A CA 1
ATOM 569 C C . SER A 1 83 ? 15.748 -1.584 -1.192 1.00 96.69 83 SER A C 1
ATOM 571 O O . SER A 1 83 ? 16.526 -2.490 -0.891 1.00 96.69 83 SER A O 1
ATOM 573 N N . LEU A 1 84 ? 14.421 -1.731 -1.114 1.00 94.88 84 LEU A N 1
ATOM 574 C CA . LEU A 1 84 ? 13.775 -2.979 -0.698 1.00 94.88 84 LEU A CA 1
ATOM 575 C C . LEU A 1 84 ? 14.033 -4.107 -1.703 1.00 94.88 84 LEU A C 1
ATOM 577 O O . LEU A 1 84 ? 14.414 -5.205 -1.302 1.00 94.88 84 LEU A O 1
ATOM 581 N N . LEU A 1 85 ? 13.902 -3.823 -2.999 1.00 95.88 85 LEU A N 1
ATOM 582 C CA . LEU A 1 85 ? 14.145 -4.798 -4.063 1.00 95.88 85 LEU A CA 1
ATOM 583 C C . LEU A 1 85 ? 15.618 -5.184 -4.170 1.00 95.88 85 LEU A C 1
ATOM 585 O O . LEU A 1 85 ? 15.930 -6.367 -4.254 1.00 95.88 85 LEU A O 1
ATOM 589 N N . SER A 1 86 ? 16.534 -4.223 -4.048 1.00 96.62 86 SER A N 1
ATOM 590 C CA . SER A 1 86 ? 17.972 -4.504 -4.012 1.00 96.62 86 SER A CA 1
ATOM 591 C C . SER A 1 86 ? 18.336 -5.434 -2.852 1.00 96.62 86 SER A C 1
ATOM 593 O O . SER A 1 86 ? 19.099 -6.380 -3.044 1.00 96.62 86 SER A O 1
ATOM 595 N N . ARG A 1 87 ? 17.736 -5.234 -1.669 1.00 95.00 87 ARG A N 1
ATOM 596 C CA . ARG A 1 87 ? 17.898 -6.151 -0.528 1.00 95.00 87 ARG A CA 1
ATOM 597 C C . ARG A 1 87 ? 17.323 -7.544 -0.786 1.00 95.00 87 ARG A C 1
ATOM 599 O O . ARG A 1 87 ? 17.826 -8.503 -0.210 1.00 95.00 87 ARG A O 1
ATOM 606 N N . ALA A 1 88 ? 16.296 -7.649 -1.623 1.00 92.56 88 ALA A N 1
ATOM 607 C CA . ALA A 1 88 ? 15.721 -8.916 -2.066 1.00 92.56 88 ALA A CA 1
ATOM 608 C C . ALA A 1 88 ? 16.489 -9.558 -3.242 1.00 92.56 88 ALA A C 1
ATOM 610 O O . ALA A 1 88 ? 16.138 -10.658 -3.658 1.00 92.56 88 ALA A O 1
ATOM 611 N N . GLY A 1 89 ? 17.533 -8.905 -3.772 1.00 94.75 89 GLY A N 1
ATOM 612 C CA . GLY A 1 89 ? 18.269 -9.376 -4.951 1.00 94.75 89 GLY A CA 1
ATOM 613 C C . GLY A 1 89 ? 17.516 -9.178 -6.271 1.00 94.75 89 GLY A C 1
ATOM 614 O O . GLY A 1 89 ? 17.827 -9.839 -7.258 1.00 94.75 89 GLY A O 1
ATOM 615 N N . GLU A 1 90 ? 16.532 -8.283 -6.294 1.00 94.88 90 GLU A N 1
ATOM 616 C CA . GLU A 1 90 ? 15.624 -8.057 -7.414 1.00 94.88 90 GLU A CA 1
ATOM 617 C C . GLU A 1 90 ? 15.890 -6.702 -8.093 1.00 94.88 90 GLU A C 1
ATOM 619 O O . GLU A 1 90 ? 16.315 -5.726 -7.466 1.00 94.88 90 GLU A O 1
ATOM 624 N N . ALA A 1 91 ? 15.599 -6.615 -9.393 1.00 93.88 91 ALA A N 1
ATOM 625 C CA . ALA A 1 91 ? 15.649 -5.348 -10.119 1.00 93.88 91 ALA A CA 1
ATOM 626 C C . ALA A 1 91 ? 14.508 -4.416 -9.679 1.00 93.88 91 ALA A C 1
ATOM 628 O O . ALA A 1 91 ? 13.401 -4.866 -9.387 1.00 93.88 91 ALA A O 1
ATOM 629 N N . CYS A 1 92 ? 14.743 -3.099 -9.691 1.00 94.00 92 CYS A N 1
ATOM 630 C CA . CYS A 1 92 ? 13.691 -2.122 -9.409 1.00 94.00 92 CYS A CA 1
ATOM 631 C C . CYS A 1 92 ? 12.696 -2.056 -10.577 1.00 94.00 92 CYS A C 1
ATOM 633 O O . CYS A 1 92 ? 12.880 -1.295 -11.526 1.00 94.00 92 CYS A O 1
ATOM 635 N N . SER A 1 93 ? 11.661 -2.892 -10.523 1.00 95.38 93 SER A N 1
ATOM 636 C CA . SER A 1 93 ? 10.595 -2.945 -11.521 1.00 95.38 93 SER A CA 1
ATOM 637 C C . SER A 1 93 ? 9.230 -3.181 -10.861 1.00 95.38 93 SER A C 1
ATOM 639 O O . SER A 1 93 ? 9.169 -3.810 -9.798 1.00 95.38 93 SER A O 1
ATOM 641 N N . PRO A 1 94 ? 8.119 -2.736 -11.483 1.00 96.00 94 PRO A N 1
ATOM 642 C CA . PRO A 1 94 ? 6.775 -3.015 -10.979 1.00 96.00 94 PRO A CA 1
ATOM 643 C C . PRO A 1 94 ? 6.503 -4.510 -10.792 1.00 96.00 94 PRO A C 1
ATOM 645 O O . PRO A 1 94 ? 5.872 -4.909 -9.817 1.00 96.00 94 PRO A O 1
ATOM 648 N N . LEU A 1 95 ? 7.007 -5.341 -11.708 1.00 95.31 95 LEU A N 1
ATOM 649 C CA . LEU A 1 95 ? 6.820 -6.788 -11.669 1.00 95.31 95 LEU A CA 1
ATOM 650 C C . LEU A 1 95 ? 7.602 -7.434 -10.519 1.00 95.31 95 LEU A C 1
ATOM 652 O O . LEU A 1 95 ? 7.034 -8.219 -9.767 1.00 95.31 95 LEU A O 1
ATOM 656 N N . SER A 1 96 ? 8.874 -7.070 -10.339 1.00 95.56 96 SER A N 1
ATOM 657 C CA . SER A 1 96 ? 9.694 -7.553 -9.220 1.00 95.56 96 SER A CA 1
ATOM 658 C C . SER A 1 96 ? 9.101 -7.158 -7.865 1.00 95.56 96 SER A C 1
ATOM 660 O O . SER A 1 96 ? 9.093 -7.961 -6.932 1.00 95.56 96 SER A O 1
ATOM 662 N N . ALA A 1 97 ? 8.546 -5.945 -7.766 1.00 96.31 97 ALA A N 1
ATOM 663 C CA . ALA A 1 97 ? 7.821 -5.493 -6.582 1.00 96.31 97 ALA A CA 1
ATOM 664 C C . ALA A 1 97 ? 6.556 -6.319 -6.336 1.00 96.31 97 ALA A C 1
ATOM 666 O O . ALA A 1 97 ? 6.352 -6.799 -5.224 1.00 96.31 97 ALA A O 1
ATOM 667 N N . ALA A 1 98 ? 5.747 -6.550 -7.372 1.00 95.94 98 ALA A N 1
ATOM 668 C CA . ALA A 1 98 ? 4.542 -7.368 -7.270 1.00 95.94 98 ALA A CA 1
ATOM 669 C C . ALA A 1 98 ? 4.861 -8.795 -6.805 1.00 95.94 98 ALA A C 1
ATOM 671 O O . ALA A 1 98 ? 4.229 -9.290 -5.877 1.00 95.94 98 ALA A O 1
ATOM 672 N N . LEU A 1 99 ? 5.882 -9.422 -7.397 1.00 94.19 99 LEU A N 1
ATOM 673 C CA . LEU A 1 99 ? 6.353 -10.754 -7.015 1.00 94.19 99 LEU A CA 1
ATOM 674 C C . LEU A 1 99 ? 6.874 -10.793 -5.575 1.00 94.19 99 LEU A C 1
ATOM 676 O O . LEU A 1 99 ? 6.649 -11.771 -4.874 1.00 94.19 99 LEU A O 1
ATOM 680 N N . SER A 1 100 ? 7.542 -9.731 -5.121 1.00 93.75 100 SER A N 1
ATOM 681 C CA . SER A 1 100 ? 8.037 -9.634 -3.743 1.00 93.75 100 SER A CA 1
ATOM 682 C C . SER A 1 100 ? 6.920 -9.429 -2.717 1.00 93.75 100 SER A C 1
ATOM 684 O O . SER A 1 100 ? 7.090 -9.812 -1.569 1.00 93.75 100 SER A O 1
ATOM 686 N N . ILE A 1 101 ? 5.789 -8.837 -3.115 1.00 94.31 101 ILE A N 1
ATOM 687 C CA . ILE A 1 101 ? 4.624 -8.617 -2.243 1.00 94.31 101 ILE A CA 1
ATOM 688 C C . ILE A 1 101 ? 3.800 -9.895 -2.053 1.00 94.31 101 ILE A C 1
ATOM 690 O O . ILE A 1 101 ? 3.194 -10.070 -1.002 1.00 94.31 101 ILE A O 1
ATOM 694 N N . VAL A 1 102 ? 3.749 -10.768 -3.062 1.00 93.00 102 VAL A N 1
ATOM 695 C CA . VAL A 1 102 ? 2.980 -12.028 -3.004 1.00 93.00 102 VAL A CA 1
ATOM 696 C C . VAL A 1 102 ? 3.787 -13.224 -2.493 1.00 93.00 102 VAL A C 1
ATOM 698 O O . VAL A 1 102 ? 3.242 -14.322 -2.407 1.00 93.00 102 VAL A O 1
ATOM 701 N N . ARG A 1 103 ? 5.079 -13.029 -2.222 1.00 84.00 103 ARG A N 1
ATOM 702 C CA . ARG A 1 103 ? 5.970 -14.023 -1.611 1.00 84.00 103 ARG A CA 1
ATOM 703 C C . ARG A 1 103 ? 5.759 -14.085 -0.105 1.00 84.00 103 ARG A C 1
ATOM 705 O O . ARG A 1 103 ? 5.786 -15.221 0.413 1.00 84.00 103 ARG A O 1
#